Protein AF-A0A9W8K708-F1 (afdb_monomer_lite)

Secondary structure (DSSP, 8-state):
-------GGGTTS-HHHHHHHHHHHHHHHHH-HHHHHHHHHHHHHHHHHHHHHHHHHHHHHHHHHHHHHHHHHHHHHHHHHHHHHHHHHHHHHHHHHHHHHHHHHHHHHHH--

Organism: NCBI:txid84603

pLDDT: mean 81.32, std 13.19, range [37.94, 95.38]

Foldseek 3Di:
DPPPPDDVVCVPDDPVVSVVVVVVLVVVVVVDVVSVVVVVVVVVVVVVVVVVVVVVVVVVVVVVVVVVVVVCVVVVVVVVVVVVVVVVVVVVVVVVVVVVVVVVVVVVVVVVD

Sequence (113 aa):
MFSTFAIPFIHGFSLKAQASILVTLLLASYLNKTARFTIAALATGYLAFKILVPVVQAALYVFKGVAMFGFYMHYFRIAVGMIGGGVVFVWNYVSELLEEAKRQEEEEERAER

Radius of gyration: 38.28 Å; chains: 1; bounding box: 67×29×108 Å

Structure (mmCIF, N/CA/C/O backbone):
data_AF-A0A9W8K708-F1
#
_entry.id   AF-A0A9W8K708-F1
#
loop_
_atom_site.group_PDB
_atom_site.id
_atom_site.type_symbol
_atom_site.label_atom_id
_atom_site.label_alt_id
_atom_site.label_comp_id
_atom_site.label_asym_id
_atom_site.label_entity_id
_atom_site.label_seq_id
_atom_site.pdbx_PDB_ins_code
_atom_site.Cartn_x
_atom_site.Cartn_y
_atom_site.Cartn_z
_atom_site.occupancy
_atom_site.B_iso_or_equiv
_atom_site.auth_seq_id
_atom_site.auth_comp_id
_atom_site.auth_asym_id
_atom_site.auth_atom_id
_atom_site.pdbx_PDB_model_num
ATOM 1 N N . MET A 1 1 ? -28.257 -11.531 5.222 1.00 38.44 1 MET A N 1
ATOM 2 C CA . MET A 1 1 ? -27.138 -11.723 6.170 1.00 38.44 1 MET A CA 1
ATOM 3 C C . MET A 1 1 ? -27.428 -10.855 7.382 1.00 38.44 1 MET A C 1
ATOM 5 O O . MET A 1 1 ? -27.283 -9.643 7.293 1.00 38.44 1 MET A O 1
ATOM 9 N N . PHE A 1 2 ? -27.964 -11.430 8.460 1.00 37.94 2 PHE A N 1
ATOM 10 C CA . PHE A 1 2 ? -28.178 -10.672 9.692 1.00 37.94 2 PHE A CA 1
ATOM 11 C C . PHE A 1 2 ? -26.800 -10.309 10.236 1.00 37.94 2 PHE A C 1
ATOM 13 O O . PHE A 1 2 ? -26.038 -11.185 10.637 1.00 37.94 2 PHE A O 1
ATOM 20 N N . SER A 1 3 ? -26.455 -9.024 10.156 1.00 41.22 3 SER A N 1
ATOM 21 C CA . SER A 1 3 ? -25.263 -8.47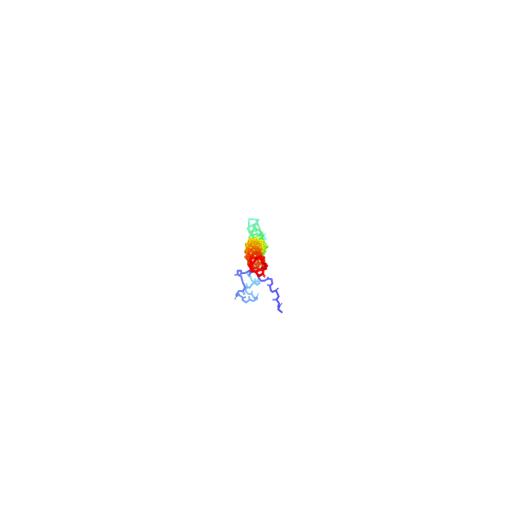1 10.786 1.00 41.22 3 SER A CA 1
ATOM 22 C C . SER A 1 3 ? -25.506 -8.494 12.288 1.00 41.22 3 SER A C 1
ATOM 24 O O . SER A 1 3 ? -25.918 -7.502 12.888 1.00 41.22 3 SER A O 1
ATOM 26 N N . THR A 1 4 ? -25.337 -9.674 12.878 1.00 49.38 4 THR A N 1
ATOM 27 C CA . THR A 1 4 ? -25.458 -9.887 14.308 1.00 49.38 4 THR A CA 1
ATOM 28 C C . THR A 1 4 ? -24.416 -9.001 14.966 1.00 49.38 4 THR A C 1
ATOM 30 O O . THR A 1 4 ? -23.210 -9.198 14.811 1.00 49.38 4 THR A O 1
ATOM 33 N N . PHE A 1 5 ? -24.889 -8.001 15.700 1.00 49.53 5 PHE A N 1
ATOM 34 C CA . PHE A 1 5 ? -24.109 -7.214 16.647 1.00 49.53 5 PHE A CA 1
ATOM 35 C C . PHE A 1 5 ? -23.745 -8.114 17.844 1.00 49.53 5 PHE A C 1
ATOM 37 O O . PHE A 1 5 ? -24.063 -7.835 18.993 1.00 49.53 5 PHE A O 1
ATOM 44 N N . ALA A 1 6 ? -23.166 -9.279 17.566 1.00 50.81 6 ALA A N 1
ATOM 45 C CA . ALA A 1 6 ? -22.793 -10.245 18.571 1.00 50.81 6 ALA A CA 1
ATOM 46 C C . ALA A 1 6 ? -21.443 -9.830 19.139 1.00 50.81 6 ALA A C 1
ATOM 48 O O . ALA A 1 6 ? -20.453 -9.647 18.428 1.00 50.81 6 ALA A O 1
ATOM 49 N N . ILE A 1 7 ? -21.435 -9.666 20.454 1.00 54.38 7 ILE A N 1
ATOM 50 C CA . ILE A 1 7 ? -20.227 -9.447 21.233 1.00 54.38 7 ILE A CA 1
ATOM 51 C C . ILE A 1 7 ? -19.351 -10.702 21.040 1.00 54.38 7 ILE A C 1
ATOM 53 O O . ILE A 1 7 ? -19.824 -11.812 21.302 1.00 54.38 7 ILE A O 1
ATOM 57 N N . PRO A 1 8 ? -18.099 -10.573 20.562 1.00 55.78 8 PRO A N 1
ATOM 58 C CA . PRO A 1 8 ? -17.312 -11.709 20.068 1.00 55.78 8 PRO A CA 1
ATOM 59 C C . PRO A 1 8 ? -17.033 -12.782 21.127 1.00 55.78 8 PRO A C 1
ATOM 61 O O . PRO A 1 8 ? -16.946 -13.955 20.787 1.00 55.78 8 PRO A O 1
ATOM 64 N N . PHE A 1 9 ? -16.991 -12.421 22.411 1.00 58.38 9 PHE A N 1
ATOM 65 C CA . PHE A 1 9 ? -16.795 -13.377 23.510 1.00 58.38 9 PHE A CA 1
ATOM 66 C C . PHE A 1 9 ? -17.989 -14.310 23.755 1.00 58.38 9 PHE A C 1
ATOM 68 O O . PHE A 1 9 ? -17.857 -15.295 24.475 1.00 58.38 9 PHE A O 1
ATOM 75 N N . ILE A 1 10 ? -19.148 -14.014 23.160 1.00 60.00 10 ILE A N 1
ATOM 76 C CA . ILE A 1 10 ? -20.392 -14.762 23.367 1.00 60.00 10 ILE A CA 1
ATOM 77 C C . ILE A 1 10 ? -21.000 -15.285 22.058 1.00 60.00 10 ILE A C 1
ATOM 79 O O . ILE A 1 10 ? -22.042 -15.939 22.075 1.00 60.00 10 ILE A O 1
ATOM 83 N N . HIS A 1 11 ? -20.348 -15.041 20.916 1.00 59.69 11 HIS A N 1
ATOM 84 C CA . HIS A 1 11 ? -20.890 -15.316 19.581 1.00 59.69 11 HIS A CA 1
ATOM 85 C C . HIS A 1 11 ? -21.118 -16.818 19.301 1.00 59.69 11 HIS A C 1
ATOM 87 O O . HIS A 1 11 ? -21.933 -17.163 18.448 1.00 59.69 11 HIS A O 1
ATOM 93 N N . GLY A 1 12 ? -20.438 -17.709 20.032 1.00 64.75 12 GLY A N 1
ATOM 94 C CA . GLY A 1 12 ? -20.640 -19.164 19.958 1.00 64.75 12 GLY A CA 1
ATOM 95 C C . GLY A 1 12 ? -21.752 -19.712 20.862 1.00 64.75 12 GLY A C 1
ATOM 96 O O . GLY A 1 12 ? -22.088 -20.889 20.768 1.00 64.75 12 GLY A O 1
ATOM 97 N N . PHE A 1 13 ? -22.328 -18.889 21.743 1.00 67.25 13 PHE A N 1
ATOM 98 C CA . PHE A 1 13 ? -23.355 -19.318 22.692 1.00 67.25 13 PHE A CA 1
ATOM 99 C C . PHE A 1 13 ? -24.768 -19.070 22.158 1.00 67.25 13 PHE A C 1
ATOM 101 O O . PHE A 1 13 ? -25.007 -18.153 21.373 1.00 67.25 13 PHE A O 1
ATOM 108 N N . SER A 1 14 ? -25.730 -19.873 22.626 1.00 77.19 14 SER A N 1
ATOM 109 C CA . SER A 1 14 ? -27.147 -19.683 22.294 1.00 77.19 14 SER A CA 1
ATOM 110 C C . SER A 1 14 ? -27.646 -18.291 22.712 1.00 77.19 14 SER A C 1
ATOM 112 O O . SER A 1 14 ? -27.186 -17.732 23.707 1.00 77.19 14 SER A O 1
ATOM 114 N N . LEU A 1 15 ? -28.637 -17.748 21.994 1.00 74.31 15 LEU A N 1
ATOM 115 C CA . LEU A 1 15 ? -29.269 -16.446 22.283 1.00 74.31 15 LEU A CA 1
ATOM 116 C C . LEU A 1 15 ? -29.672 -16.284 23.763 1.00 74.31 15 LEU A C 1
ATOM 118 O O . LEU A 1 15 ? -29.519 -15.207 24.334 1.00 74.31 15 LEU A O 1
ATOM 122 N N . LYS A 1 16 ? -30.122 -17.372 24.408 1.00 72.88 16 LYS A N 1
ATOM 123 C CA . LYS A 1 16 ? -30.473 -17.395 25.838 1.00 72.88 16 LYS A CA 1
ATOM 124 C C . LYS A 1 16 ? -29.253 -17.187 26.744 1.00 72.88 16 LYS A C 1
ATOM 126 O O . LYS A 1 16 ? -29.337 -16.432 27.707 1.00 72.88 16 LYS A O 1
ATOM 131 N N . ALA A 1 17 ? -28.124 -17.813 26.417 1.00 73.12 17 ALA A N 1
ATOM 132 C CA . ALA A 1 17 ? -26.872 -17.664 27.157 1.00 73.12 17 ALA A CA 1
ATOM 133 C C . ALA A 1 17 ? -26.217 -16.287 26.927 1.00 73.12 17 ALA A C 1
ATOM 135 O O . ALA A 1 17 ? -25.672 -15.698 27.858 1.00 73.12 17 ALA A O 1
ATOM 136 N N . GLN A 1 18 ? -26.330 -15.720 25.720 1.00 75.31 18 GLN A N 1
ATOM 137 C CA . GLN A 1 18 ? -25.903 -14.338 25.462 1.00 75.31 18 GLN A CA 1
ATOM 138 C C . GLN A 1 18 ? -26.708 -13.339 26.304 1.00 75.31 18 GLN A C 1
ATOM 140 O O . GLN A 1 18 ? -26.128 -12.457 26.939 1.00 75.31 18 GLN A O 1
ATOM 145 N N . ALA A 1 19 ? -28.033 -13.512 26.355 1.00 75.31 19 ALA A N 1
ATOM 146 C CA . ALA A 1 19 ? -28.918 -12.675 27.156 1.00 75.31 19 ALA A CA 1
ATOM 147 C C . ALA A 1 19 ? -28.621 -12.794 28.659 1.00 75.31 19 ALA A C 1
ATOM 149 O O . ALA A 1 19 ? -28.546 -11.773 29.337 1.00 75.31 19 ALA A O 1
ATOM 150 N N . SER A 1 20 ? -28.379 -14.003 29.181 1.00 77.81 20 SER A N 1
ATOM 151 C CA . SER A 1 20 ? -28.046 -14.177 30.601 1.00 77.81 20 SER A CA 1
ATOM 152 C C . SER A 1 20 ? -26.713 -13.527 30.970 1.00 77.81 20 SER A C 1
ATOM 154 O O . SER A 1 20 ? -26.619 -12.880 32.007 1.00 77.81 20 SER A O 1
ATOM 156 N N . ILE A 1 21 ? -25.690 -13.643 30.117 1.00 77.94 21 ILE A N 1
ATOM 157 C CA . ILE A 1 21 ? -24.377 -13.019 30.349 1.00 77.94 21 ILE A CA 1
ATOM 158 C C . ILE A 1 21 ? -24.494 -11.491 30.344 1.00 77.94 21 ILE A C 1
ATOM 160 O O . ILE A 1 21 ? -23.949 -10.830 31.230 1.00 77.94 21 ILE A O 1
ATOM 164 N N . LEU A 1 22 ? -25.250 -10.932 29.395 1.00 78.75 22 LEU A N 1
ATOM 165 C CA . LEU A 1 22 ? -25.534 -9.499 29.334 1.00 78.75 22 LEU A CA 1
ATOM 166 C C . LEU A 1 22 ? -26.289 -9.011 30.574 1.00 78.75 22 LEU A C 1
ATOM 168 O O . LEU A 1 22 ? -25.895 -8.006 31.156 1.00 78.75 22 LEU A O 1
ATOM 172 N N . VAL A 1 23 ? -27.326 -9.730 31.011 1.00 80.31 23 VAL A N 1
ATOM 173 C CA . VAL A 1 23 ? -28.099 -9.385 32.216 1.00 80.31 23 VAL A CA 1
ATOM 174 C C . VAL A 1 23 ? -27.219 -9.425 33.466 1.00 80.31 23 VAL A C 1
ATOM 176 O O . VAL A 1 23 ? -27.265 -8.493 34.266 1.00 80.31 23 VAL A O 1
ATOM 179 N N . THR A 1 24 ? -26.362 -10.438 33.613 1.00 77.00 24 THR A N 1
ATOM 180 C CA . THR A 1 24 ? -25.424 -10.536 34.742 1.00 77.00 24 THR A CA 1
ATOM 181 C C . THR A 1 24 ? -24.402 -9.399 34.736 1.00 77.00 24 THR A C 1
ATOM 183 O O . THR A 1 24 ? -24.161 -8.790 35.777 1.00 77.00 24 THR A O 1
ATOM 186 N N . LEU A 1 25 ? -23.831 -9.060 33.575 1.00 73.44 25 LEU A N 1
ATOM 187 C CA . LEU A 1 25 ? -22.917 -7.920 33.435 1.00 73.44 25 LEU A CA 1
ATOM 188 C C . LEU A 1 25 ? -23.611 -6.588 33.732 1.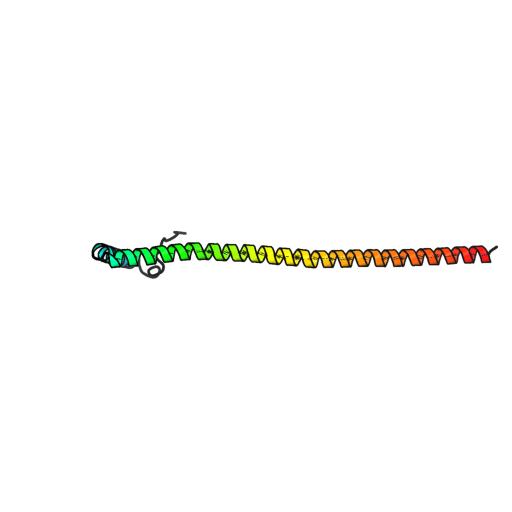00 73.44 25 LEU A C 1
ATOM 190 O O . LEU A 1 25 ? -23.011 -5.706 34.342 1.00 73.44 25 LEU A O 1
ATOM 194 N N . LEU A 1 26 ? -24.875 -6.445 33.336 1.00 76.00 26 LEU A N 1
ATOM 195 C CA . LEU A 1 26 ? -25.664 -5.238 33.555 1.00 76.00 26 LEU A CA 1
ATOM 196 C C . LEU A 1 26 ? -26.036 -5.076 35.037 1.00 76.00 26 LEU A C 1
ATOM 198 O O . LEU A 1 26 ? -25.893 -3.984 35.583 1.00 76.00 26 LEU A O 1
ATOM 202 N N . LEU A 1 27 ? -26.398 -6.169 35.714 1.00 74.81 27 LEU A N 1
ATOM 203 C CA . LEU A 1 27 ? -26.601 -6.206 37.166 1.00 74.81 27 LEU A CA 1
ATOM 204 C C . LEU A 1 27 ? -25.302 -5.905 37.928 1.00 74.81 27 LEU A C 1
ATOM 206 O O . LEU A 1 27 ? -25.296 -5.056 38.820 1.00 74.81 27 LEU A O 1
ATOM 210 N N . ALA A 1 28 ? -24.185 -6.527 37.542 1.00 72.62 28 ALA A N 1
ATOM 211 C CA . ALA A 1 28 ? -22.874 -6.263 38.137 1.00 72.62 28 ALA A CA 1
ATOM 212 C C . ALA A 1 28 ? -22.428 -4.805 37.918 1.00 72.62 28 ALA A C 1
ATOM 214 O O . ALA A 1 28 ? -21.907 -4.165 38.833 1.00 72.62 28 ALA A O 1
ATOM 215 N N . SER A 1 29 ? -22.692 -4.254 36.730 1.00 67.38 29 SER A N 1
ATOM 216 C CA . SER A 1 29 ? -22.450 -2.846 36.408 1.00 67.38 29 SER A CA 1
ATOM 217 C C . SER A 1 29 ? -23.324 -1.889 37.219 1.00 67.38 29 SER A C 1
ATOM 219 O O . SER A 1 29 ? -22.907 -0.753 37.446 1.00 67.38 29 SER A O 1
ATOM 221 N N . TYR A 1 30 ? -24.541 -2.294 37.583 1.00 71.75 30 TYR A N 1
ATOM 222 C CA . TYR A 1 30 ? -25.467 -1.467 38.353 1.00 71.75 30 TYR A CA 1
ATOM 223 C C . TYR A 1 30 ? -25.075 -1.415 39.834 1.00 71.75 30 TYR A C 1
ATOM 225 O O . TYR A 1 30 ? -25.145 -0.360 40.459 1.00 71.75 30 TYR A O 1
ATOM 233 N N . LEU A 1 31 ? -24.599 -2.539 40.376 1.00 75.12 31 LEU A N 1
ATOM 234 C CA . LEU A 1 31 ? -24.191 -2.667 41.777 1.00 75.12 31 LEU A CA 1
ATOM 235 C C . LEU A 1 31 ? -22.813 -2.062 42.077 1.00 75.12 31 LEU A C 1
ATOM 237 O O . LEU A 1 31 ? -22.592 -1.598 43.193 1.00 75.12 31 LEU A O 1
ATOM 241 N N . ASN A 1 32 ? -21.886 -2.044 41.112 1.00 78.31 32 ASN A N 1
ATOM 242 C CA . ASN A 1 32 ? -20.508 -1.608 41.347 1.00 78.31 32 ASN A CA 1
ATOM 243 C C . ASN A 1 32 ? -20.032 -0.559 40.331 1.00 78.31 32 ASN A C 1
ATOM 245 O O . ASN A 1 32 ? -19.898 -0.835 39.137 1.00 78.31 32 ASN A O 1
ATOM 249 N N . LYS A 1 33 ? -19.671 0.639 40.821 1.00 72.75 33 LYS A N 1
ATOM 250 C CA . LYS A 1 33 ? -19.115 1.726 39.985 1.00 72.75 33 LYS A CA 1
ATOM 251 C C . LYS A 1 33 ? -17.861 1.282 39.224 1.00 72.75 33 LYS A C 1
ATOM 253 O O . LYS A 1 33 ? -17.724 1.605 38.049 1.00 72.75 33 LYS A O 1
ATOM 258 N N . THR A 1 34 ? -16.986 0.501 39.857 1.00 75.44 34 THR A N 1
ATOM 259 C CA . THR A 1 34 ? -15.763 -0.030 39.233 1.00 75.44 34 THR A CA 1
ATOM 260 C C . THR A 1 34 ? -16.082 -0.961 38.063 1.00 75.44 34 THR A C 1
ATOM 262 O O . THR A 1 34 ? -15.499 -0.815 36.994 1.00 75.44 34 THR A O 1
ATOM 265 N N . ALA A 1 35 ? -17.076 -1.845 38.217 1.00 75.62 35 ALA A N 1
ATOM 266 C CA . ALA A 1 35 ? -17.507 -2.755 37.155 1.00 75.62 35 ALA A CA 1
ATOM 267 C C . ALA A 1 35 ? -18.046 -1.994 35.932 1.00 75.62 35 ALA A C 1
ATOM 269 O O . ALA A 1 35 ? -17.754 -2.365 34.796 1.00 75.62 35 ALA A O 1
ATOM 270 N N . ARG A 1 36 ? -18.757 -0.879 36.149 1.00 74.94 36 ARG A N 1
ATOM 271 C CA . ARG A 1 36 ? -19.234 0.003 35.072 1.00 74.94 36 ARG A CA 1
ATOM 272 C C . ARG A 1 36 ? -18.088 0.578 34.238 1.00 74.94 36 ARG A C 1
ATOM 274 O O . ARG A 1 36 ? -18.163 0.558 33.011 1.00 74.94 36 ARG A O 1
A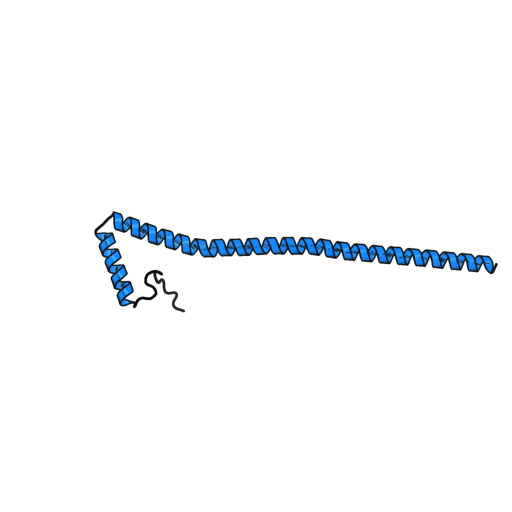TOM 281 N N . PHE A 1 37 ? -17.027 1.057 34.888 1.00 74.19 37 PHE A N 1
ATOM 282 C CA . PHE A 1 37 ? -15.848 1.578 34.190 1.00 74.19 37 PHE A CA 1
ATOM 283 C C . PHE A 1 37 ? -15.091 0.481 33.442 1.00 74.19 37 PHE A C 1
ATOM 285 O O . PHE A 1 37 ? -14.697 0.697 32.299 1.00 74.19 37 PHE A O 1
ATOM 292 N N . THR A 1 38 ? -14.940 -0.707 34.032 1.00 78.12 38 THR A N 1
ATOM 293 C CA . THR A 1 38 ? -14.286 -1.841 33.364 1.00 78.12 38 THR A CA 1
ATOM 294 C C . THR A 1 38 ? -15.054 -2.281 32.117 1.00 78.12 38 THR A C 1
ATOM 296 O O . THR A 1 38 ? -14.453 -2.467 31.060 1.00 78.12 38 THR A O 1
ATOM 299 N N . ILE A 1 39 ? -16.383 -2.393 32.201 1.00 80.69 39 ILE A N 1
ATOM 300 C CA . ILE A 1 39 ? -17.228 -2.764 31.057 1.00 80.69 39 ILE A CA 1
ATOM 301 C C . ILE A 1 39 ? -17.174 -1.682 29.972 1.00 80.69 39 ILE A C 1
ATOM 303 O O . ILE A 1 39 ? -17.025 -2.008 28.794 1.00 80.69 39 ILE A O 1
ATOM 307 N N . ALA A 1 40 ? -17.227 -0.403 30.352 1.00 76.00 40 ALA A N 1
ATOM 308 C CA . ALA A 1 40 ? -17.101 0.706 29.410 1.00 76.00 40 ALA A CA 1
ATOM 309 C C . ALA A 1 40 ? -15.729 0.722 28.714 1.00 76.00 40 ALA A C 1
ATOM 311 O O . AL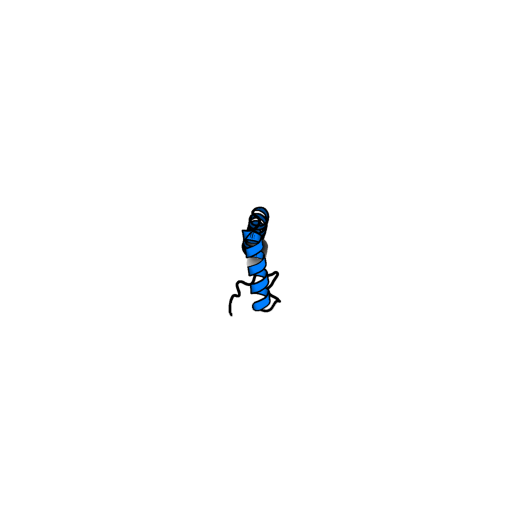A A 1 40 ? -15.662 0.917 27.500 1.00 76.00 40 ALA A O 1
ATOM 312 N N . ALA A 1 41 ? -14.643 0.468 29.449 1.00 76.69 41 ALA A N 1
ATOM 313 C CA . ALA A 1 41 ? -13.294 0.393 28.897 1.00 76.69 41 ALA A CA 1
ATOM 314 C C . ALA A 1 41 ? -13.144 -0.770 27.906 1.00 76.69 41 ALA A C 1
ATOM 316 O O . ALA A 1 41 ? -12.632 -0.570 26.806 1.00 76.69 41 ALA A O 1
ATOM 317 N N . LEU A 1 42 ? -13.654 -1.960 28.246 1.00 79.00 42 LEU A N 1
ATOM 318 C CA . LEU A 1 42 ? -13.649 -3.118 27.346 1.00 79.00 42 LEU A CA 1
ATOM 319 C C . LEU A 1 42 ? -14.481 -2.864 26.081 1.00 79.00 42 LEU A C 1
ATOM 321 O O . LEU A 1 42 ? -14.027 -3.162 24.976 1.00 79.00 42 LEU A O 1
ATOM 325 N N . ALA A 1 43 ? -15.670 -2.274 26.224 1.00 81.56 43 ALA A N 1
ATOM 326 C CA . ALA A 1 43 ? -16.527 -1.933 25.091 1.00 81.56 43 ALA A CA 1
ATOM 327 C C . ALA A 1 43 ? -15.873 -0.889 24.170 1.00 81.56 43 ALA A C 1
ATOM 329 O O . ALA A 1 43 ? -15.878 -1.047 22.948 1.00 81.56 43 ALA A O 1
ATOM 330 N N . THR A 1 44 ? -15.264 0.144 24.757 1.00 80.25 44 THR A N 1
ATOM 331 C CA . THR A 1 44 ? -14.580 1.215 24.019 1.00 80.25 44 THR A CA 1
ATOM 332 C C . THR A 1 44 ? -13.332 0.688 23.319 1.00 80.25 44 THR A C 1
ATOM 334 O O . THR A 1 44 ? -13.140 0.955 22.136 1.00 80.25 44 THR A O 1
ATOM 337 N N . GLY A 1 45 ? -12.516 -0.115 24.007 1.00 83.25 45 GLY A N 1
ATOM 338 C CA . GLY A 1 45 ? -11.336 -0.753 23.426 1.00 83.25 45 GLY A CA 1
ATOM 339 C C . GLY A 1 45 ? -11.691 -1.683 22.267 1.00 83.25 45 GLY A C 1
ATOM 340 O O . GLY A 1 45 ? -11.024 -1.665 21.234 1.00 83.25 45 GLY A O 1
ATOM 341 N N . TYR A 1 46 ? -12.786 -2.438 22.384 1.00 80.06 46 TYR A N 1
ATOM 342 C CA . TYR A 1 46 ? -13.271 -3.279 21.292 1.00 80.06 46 TYR A CA 1
ATOM 343 C C . TYR A 1 46 ? -13.755 -2.459 20.089 1.00 80.06 46 TYR A C 1
ATOM 345 O O . TYR A 1 46 ? -13.407 -2.779 18.952 1.00 80.06 46 TYR A O 1
ATOM 353 N N . LEU A 1 47 ? -14.524 -1.391 20.320 1.00 80.31 47 LEU A N 1
ATOM 354 C CA . LEU A 1 47 ? -14.942 -0.471 19.259 1.00 80.31 47 LEU A CA 1
ATOM 355 C C . LEU A 1 47 ? -13.735 0.153 18.557 1.00 80.31 47 LEU A C 1
ATOM 357 O O . LEU A 1 47 ? -13.670 0.135 17.328 1.00 80.31 47 LEU A O 1
ATOM 361 N N . ALA A 1 48 ? -12.758 0.630 19.331 1.00 82.88 48 ALA A N 1
ATOM 362 C CA . ALA A 1 48 ? -11.513 1.172 18.808 1.00 82.88 48 ALA A CA 1
ATOM 363 C C . ALA A 1 48 ? -10.772 0.132 17.960 1.00 82.88 48 ALA A C 1
ATOM 365 O O . ALA A 1 48 ? -10.402 0.437 16.834 1.00 82.88 48 ALA A O 1
ATOM 366 N N . PHE A 1 49 ? -10.635 -1.111 18.432 1.00 82.38 49 PHE A N 1
ATOM 367 C CA . PHE A 1 49 ? -10.021 -2.196 17.661 1.00 82.38 49 PHE A CA 1
ATOM 368 C C . PHE A 1 49 ? -10.772 -2.475 16.352 1.00 82.38 49 PHE A C 1
ATOM 370 O O . PHE A 1 49 ? -10.161 -2.580 15.290 1.00 82.38 49 PHE A O 1
ATOM 377 N N . LYS A 1 50 ? -12.107 -2.538 16.401 1.00 79.12 50 LYS A N 1
ATOM 378 C CA . LYS A 1 50 ? -12.944 -2.819 15.228 1.00 79.12 50 LYS A CA 1
ATOM 379 C C . LYS A 1 50 ? -12.867 -1.718 14.166 1.00 79.12 50 LYS A C 1
ATOM 381 O O . LYS A 1 50 ? -13.059 -2.013 12.992 1.00 79.12 50 LYS A O 1
ATOM 386 N N . ILE A 1 51 ? -12.589 -0.477 14.569 1.00 84.00 51 ILE A N 1
ATOM 387 C CA . ILE A 1 51 ? -12.350 0.659 13.667 1.00 84.00 51 ILE A CA 1
ATOM 388 C C . ILE A 1 51 ? -10.888 0.683 13.201 1.00 84.00 51 ILE A C 1
ATOM 390 O O . ILE A 1 51 ? -10.615 0.933 12.030 1.00 84.00 51 ILE A O 1
ATOM 394 N N . LEU A 1 52 ? -9.941 0.381 14.087 1.00 86.94 52 LEU A N 1
ATOM 395 C CA . LEU A 1 52 ? -8.512 0.415 13.791 1.00 86.94 52 LEU A CA 1
ATOM 396 C C . LEU A 1 52 ? -8.126 -0.625 12.734 1.00 86.94 52 LEU A C 1
ATOM 398 O O . LEU A 1 52 ? -7.367 -0.310 11.825 1.00 86.94 52 LEU A O 1
ATOM 402 N N . VAL A 1 53 ? -8.670 -1.843 12.813 1.00 86.06 53 VAL A N 1
ATOM 403 C CA . VAL A 1 53 ? -8.371 -2.924 11.858 1.00 86.06 53 VAL A CA 1
ATOM 404 C C . VAL A 1 53 ? -8.638 -2.523 10.396 1.00 86.06 53 VAL A C 1
ATOM 406 O O . VAL A 1 53 ? -7.699 -2.599 9.601 1.00 86.06 53 VAL A O 1
ATOM 409 N N . PRO A 1 54 ? -9.845 -2.072 9.997 1.00 89.38 54 PRO A N 1
ATOM 410 C CA . PRO A 1 54 ? -10.094 -1.661 8.616 1.00 89.38 54 PRO A CA 1
ATOM 411 C C . PRO A 1 54 ? -9.290 -0.418 8.220 1.00 89.38 54 PRO A C 1
ATOM 413 O O . PRO A 1 54 ? -8.876 -0.317 7.069 1.00 89.38 54 PRO A O 1
ATOM 416 N N . VAL A 1 55 ? -9.008 0.498 9.154 1.00 90.94 55 VAL A N 1
ATOM 417 C CA . VAL A 1 55 ? -8.172 1.681 8.887 1.00 90.94 55 VAL A CA 1
ATOM 418 C C . VAL A 1 55 ? -6.731 1.281 8.567 1.00 90.94 55 VAL A C 1
ATOM 420 O O . VAL A 1 55 ? -6.170 1.743 7.575 1.00 90.94 55 VAL A O 1
ATOM 423 N N . VAL A 1 56 ? -6.140 0.382 9.357 1.00 92.12 56 VAL A N 1
ATOM 424 C CA . VAL A 1 56 ? -4.788 -0.136 9.108 1.00 92.12 56 VAL A CA 1
ATOM 425 C C . VAL A 1 56 ? -4.749 -0.915 7.795 1.00 92.12 56 VAL A C 1
ATOM 427 O O . VAL A 1 56 ? -3.832 -0.722 7.001 1.00 92.12 56 VAL A O 1
ATOM 430 N N . GLN A 1 57 ? -5.761 -1.741 7.513 1.00 89.12 57 GLN A N 1
ATOM 431 C CA . GLN A 1 57 ? -5.853 -2.440 6.230 1.00 89.12 57 GLN A CA 1
ATOM 432 C C . GLN A 1 57 ? -5.930 -1.461 5.052 1.00 89.12 57 GLN A C 1
ATOM 434 O O . GLN A 1 57 ? -5.187 -1.621 4.085 1.00 89.12 57 GLN A O 1
ATOM 439 N N . ALA A 1 58 ? -6.766 -0.424 5.138 1.00 87.25 58 ALA A N 1
ATOM 440 C CA . ALA A 1 58 ? -6.860 0.610 4.111 1.00 87.25 58 ALA A CA 1
ATOM 441 C C . ALA A 1 58 ? -5.519 1.334 3.907 1.00 87.25 58 ALA A C 1
ATOM 443 O O . ALA A 1 58 ? -5.084 1.506 2.768 1.00 87.25 58 ALA A O 1
ATOM 444 N N . ALA A 1 59 ? -4.823 1.684 4.992 1.00 91.12 59 ALA A N 1
ATOM 445 C CA . ALA A 1 59 ? -3.499 2.299 4.922 1.00 91.12 59 ALA A CA 1
ATOM 446 C C . ALA A 1 59 ? -2.475 1.393 4.215 1.00 91.12 59 ALA A C 1
ATOM 448 O O . ALA A 1 59 ? -1.715 1.868 3.371 1.00 91.12 59 ALA A O 1
ATOM 449 N N . LEU A 1 60 ? -2.491 0.083 4.489 1.00 92.75 60 LEU A N 1
ATOM 450 C CA . LEU A 1 60 ? -1.625 -0.885 3.807 1.00 92.75 60 LEU A CA 1
ATOM 451 C C . LEU A 1 60 ? -1.943 -1.000 2.311 1.00 92.75 60 LEU A C 1
ATOM 453 O O . LEU A 1 60 ? -1.018 -1.087 1.503 1.00 92.75 60 LEU A O 1
ATOM 457 N N . TYR A 1 61 ? -3.221 -0.966 1.923 1.00 92.06 61 TYR A N 1
ATOM 458 C CA . TYR A 1 61 ? -3.608 -0.953 0.509 1.00 92.06 61 TYR A CA 1
ATOM 459 C C . TYR A 1 61 ? -3.111 0.301 -0.209 1.00 92.06 61 TYR A C 1
ATOM 461 O O . TYR A 1 61 ? -2.555 0.191 -1.303 1.00 92.06 61 TYR A O 1
ATOM 469 N N . VAL A 1 62 ? -3.254 1.473 0.414 1.00 92.25 62 VAL A N 1
ATOM 470 C CA . VAL A 1 62 ? -2.741 2.736 -0.137 1.00 92.25 62 VAL A CA 1
ATOM 471 C C . VAL A 1 62 ? -1.222 2.676 -0.280 1.00 92.25 62 VAL A C 1
ATOM 473 O O . VAL A 1 62 ? -0.700 2.959 -1.356 1.00 92.25 62 VAL A O 1
ATOM 476 N N . PHE A 1 63 ? -0.513 2.236 0.761 1.00 93.31 63 PHE A N 1
ATOM 477 C CA . PHE A 1 63 ? 0.942 2.103 0.725 1.00 93.31 63 PHE A CA 1
ATOM 478 C C . PHE A 1 63 ? 1.404 1.146 -0.380 1.00 93.31 63 PHE A C 1
ATOM 480 O O . PHE A 1 63 ? 2.293 1.481 -1.163 1.00 93.31 63 PHE A O 1
ATOM 487 N N . LYS A 1 64 ? 0.756 -0.019 -0.503 1.00 91.31 64 LYS A N 1
ATOM 488 C CA . LYS A 1 64 ? 1.026 -0.977 -1.580 1.00 91.31 64 LYS A CA 1
ATOM 489 C C . LYS A 1 64 ? 0.783 -0.359 -2.958 1.00 91.31 64 LYS A C 1
ATOM 491 O O . LYS A 1 64 ? 1.594 -0.562 -3.857 1.00 91.31 64 LYS A O 1
ATOM 496 N N . GLY A 1 65 ? -0.301 0.401 -3.118 1.00 91.06 65 GLY A N 1
ATOM 497 C CA . GLY A 1 65 ? -0.616 1.107 -4.360 1.00 91.06 65 GLY A CA 1
ATOM 498 C C . GLY A 1 65 ? 0.475 2.102 -4.752 1.00 91.06 65 GLY A C 1
ATOM 499 O O . GLY A 1 65 ? 0.963 2.060 -5.879 1.00 91.06 65 GLY A O 1
ATOM 500 N N . VAL A 1 66 ? 0.920 2.934 -3.808 1.00 92.00 66 VAL A N 1
ATOM 501 C CA . VAL A 1 66 ? 2.008 3.902 -4.029 1.00 92.00 66 VAL A CA 1
ATOM 502 C C . VAL A 1 66 ? 3.323 3.193 -4.359 1.00 92.00 66 VAL A C 1
ATOM 504 O O . VAL A 1 66 ? 4.006 3.579 -5.306 1.00 92.00 66 VAL A O 1
ATOM 507 N N . ALA A 1 67 ? 3.663 2.127 -3.631 1.00 90.19 67 ALA A N 1
ATOM 508 C CA . ALA A 1 67 ? 4.874 1.352 -3.882 1.00 90.19 67 ALA A CA 1
ATOM 509 C C . ALA A 1 67 ? 4.866 0.702 -5.277 1.00 90.19 67 ALA A C 1
ATOM 511 O O . ALA A 1 67 ? 5.852 0.800 -6.007 1.00 90.19 67 ALA A O 1
ATOM 512 N N . MET A 1 68 ? 3.746 0.092 -5.682 1.00 89.44 68 MET A N 1
ATOM 513 C CA . MET A 1 68 ? 3.600 -0.469 -7.030 1.00 89.44 68 MET A CA 1
ATOM 514 C C . MET A 1 68 ? 3.662 0.617 -8.102 1.00 89.44 68 MET A C 1
ATOM 516 O O . MET A 1 68 ? 4.305 0.415 -9.126 1.00 89.44 68 MET A O 1
ATOM 520 N N . PHE A 1 69 ? 3.044 1.775 -7.871 1.00 91.56 69 PHE A N 1
ATOM 521 C CA . PHE A 1 69 ? 3.106 2.893 -8.809 1.00 91.56 69 PHE A CA 1
ATOM 522 C C . PHE A 1 69 ? 4.544 3.395 -9.004 1.00 91.56 69 PHE A C 1
ATOM 524 O O . PHE A 1 69 ? 4.994 3.557 -10.137 1.00 91.56 69 PHE A O 1
ATOM 531 N N . GLY A 1 70 ? 5.296 3.564 -7.912 1.00 87.00 70 GLY A N 1
ATOM 532 C CA . GLY A 1 70 ? 6.714 3.922 -7.968 1.00 87.00 70 GLY A CA 1
ATOM 533 C C . GLY A 1 70 ? 7.555 2.879 -8.709 1.00 87.00 70 GLY A C 1
ATOM 534 O O . GLY A 1 70 ? 8.377 3.239 -9.554 1.00 87.00 70 GLY A O 1
ATOM 535 N N . PHE A 1 71 ? 7.301 1.591 -8.457 1.00 90.06 71 PHE A N 1
ATOM 536 C CA . PHE A 1 71 ? 7.933 0.492 -9.185 1.00 90.06 71 PHE A CA 1
ATOM 537 C C . PHE A 1 71 ? 7.641 0.585 -10.690 1.00 90.06 71 PHE A C 1
ATOM 539 O O . PHE A 1 71 ? 8.574 0.624 -11.490 1.00 90.06 71 PHE A O 1
ATOM 546 N N . TYR A 1 72 ? 6.374 0.718 -11.090 1.00 91.00 72 TYR A N 1
ATOM 547 C CA . TYR A 1 72 ? 6.010 0.848 -12.503 1.00 91.00 72 TYR A CA 1
ATOM 548 C C . TYR A 1 72 ? 6.684 2.043 -13.169 1.00 91.00 72 TYR A C 1
ATOM 550 O O . TYR A 1 72 ? 7.243 1.885 -14.248 1.00 91.00 72 TYR A O 1
ATOM 558 N N . MET A 1 73 ? 6.703 3.208 -12.521 1.00 92.31 73 MET A N 1
ATOM 559 C CA . MET A 1 73 ? 7.363 4.399 -13.063 1.00 92.31 73 MET A CA 1
ATOM 560 C C . MET A 1 73 ? 8.867 4.187 -13.280 1.00 92.31 73 MET A C 1
ATOM 562 O O . MET A 1 73 ? 9.410 4.616 -14.300 1.00 92.31 73 MET A O 1
ATOM 566 N N . HIS A 1 74 ? 9.545 3.508 -12.351 1.00 91.94 74 HIS A N 1
ATOM 567 C CA . HIS A 1 74 ? 10.972 3.216 -12.468 1.00 91.94 74 HIS A CA 1
ATOM 568 C C . HIS A 1 74 ? 11.273 2.320 -13.677 1.00 91.94 74 HIS A C 1
ATOM 570 O O . HIS A 1 74 ? 12.088 2.679 -14.530 1.00 91.94 74 HIS A O 1
ATOM 576 N N . TYR A 1 75 ? 10.571 1.192 -13.796 1.00 90.62 75 TYR A N 1
ATOM 577 C CA . TYR A 1 75 ? 10.780 0.261 -14.906 1.00 90.62 75 TYR A CA 1
ATOM 578 C C . TYR A 1 75 ? 10.281 0.814 -16.238 1.00 90.62 75 TYR A C 1
ATOM 580 O O . TYR A 1 75 ? 10.907 0.571 -17.268 1.00 90.62 75 TYR A O 1
ATOM 588 N N . PHE A 1 76 ? 9.219 1.619 -16.227 1.00 92.94 76 PHE A N 1
ATOM 589 C CA . PHE A 1 76 ? 8.750 2.323 -17.414 1.00 92.94 76 PHE A CA 1
ATOM 590 C C . PHE A 1 76 ? 9.828 3.266 -17.956 1.00 92.94 76 PHE A C 1
ATOM 592 O O . PHE A 1 76 ? 10.121 3.246 -19.149 1.00 92.94 76 PHE A O 1
ATOM 599 N N . ARG A 1 77 ? 10.497 4.031 -17.083 1.00 92.50 77 ARG A N 1
ATOM 600 C CA . ARG A 1 77 ? 11.608 4.903 -17.489 1.00 92.50 77 ARG A CA 1
ATOM 601 C C . ARG A 1 77 ? 12.776 4.115 -18.085 1.00 92.50 77 ARG A C 1
ATOM 603 O O . ARG A 1 77 ? 13.342 4.553 -19.084 1.00 92.50 77 ARG A O 1
ATOM 610 N N . ILE A 1 78 ? 13.126 2.969 -17.497 1.00 93.06 78 ILE A N 1
ATOM 611 C CA . ILE A 1 78 ? 14.179 2.089 -18.032 1.00 93.06 78 ILE A CA 1
ATOM 612 C C . ILE A 1 78 ? 13.789 1.570 -19.419 1.00 93.06 78 ILE A C 1
ATOM 614 O O . ILE A 1 78 ? 14.591 1.659 -20.345 1.00 93.06 78 ILE A O 1
ATOM 618 N N . ALA A 1 79 ? 12.555 1.085 -19.580 1.00 91.06 79 ALA A N 1
ATOM 619 C CA . ALA A 1 79 ? 12.059 0.568 -20.851 1.00 91.06 79 ALA A CA 1
ATOM 620 C C . ALA A 1 79 ? 12.077 1.641 -21.950 1.00 91.06 79 ALA A C 1
ATOM 622 O O . ALA A 1 79 ? 12.590 1.397 -23.040 1.00 91.06 79 ALA A O 1
ATOM 623 N N . VAL A 1 80 ? 11.596 2.852 -21.651 1.00 94.00 80 VAL A N 1
ATOM 624 C CA . VAL A 1 80 ? 11.644 3.983 -22.591 1.00 94.00 80 VAL A CA 1
ATOM 625 C C . VAL A 1 80 ? 13.089 4.347 -22.943 1.00 94.00 80 VAL A C 1
ATOM 627 O O . VAL A 1 80 ? 13.385 4.587 -24.111 1.00 94.00 80 VAL A O 1
ATOM 630 N N . GLY A 1 81 ? 14.000 4.339 -21.966 1.00 92.50 81 GLY A N 1
ATOM 631 C CA . GLY A 1 81 ? 15.425 4.577 -22.204 1.00 92.50 81 GLY A CA 1
ATOM 632 C C . GLY A 1 81 ? 16.058 3.534 -23.128 1.00 92.50 81 GLY A C 1
ATOM 633 O O . GLY A 1 81 ? 16.787 3.899 -24.047 1.00 92.50 81 GLY A O 1
ATOM 634 N N . MET A 1 82 ? 15.739 2.252 -22.935 1.00 92.50 82 MET A N 1
ATOM 635 C CA . MET A 1 82 ? 16.210 1.170 -23.806 1.00 92.50 82 MET A CA 1
ATOM 636 C C . MET A 1 82 ? 15.661 1.291 -25.228 1.00 92.50 82 MET A C 1
ATOM 638 O O . MET A 1 82 ? 16.423 1.157 -26.182 1.00 92.50 82 MET A O 1
ATOM 642 N N . ILE A 1 83 ? 14.366 1.587 -25.381 1.00 93.94 83 ILE A N 1
ATOM 643 C CA . ILE A 1 83 ? 13.750 1.785 -26.700 1.00 93.94 83 ILE A CA 1
ATOM 644 C C . ILE A 1 83 ? 14.390 2.985 -27.403 1.00 93.94 83 ILE A C 1
ATOM 646 O O . ILE A 1 83 ? 14.804 2.865 -28.552 1.00 93.94 83 ILE A O 1
ATOM 650 N N . GLY A 1 84 ? 14.527 4.119 -26.711 1.00 93.50 84 GLY A N 1
ATOM 651 C CA . GLY A 1 84 ? 15.169 5.312 -27.262 1.00 93.50 84 GLY A CA 1
ATOM 652 C C . GLY A 1 84 ? 16.620 5.055 -27.672 1.00 93.50 84 GLY A C 1
ATOM 653 O O . GLY A 1 84 ? 17.016 5.419 -28.776 1.00 93.50 84 GLY A O 1
ATOM 654 N N . GLY A 1 85 ? 17.391 4.362 -26.829 1.00 93.38 85 GLY A N 1
ATOM 655 C CA . GLY A 1 85 ? 18.759 3.952 -27.149 1.00 93.38 85 GLY A CA 1
ATOM 656 C C . GLY A 1 85 ? 18.830 3.034 -28.371 1.00 93.38 85 GLY A C 1
ATOM 657 O O . GLY A 1 85 ? 19.675 3.241 -29.238 1.00 93.38 85 GLY A O 1
ATOM 658 N N . GLY A 1 86 ? 17.907 2.075 -28.486 1.00 93.25 86 GLY A N 1
ATOM 659 C CA . GLY A 1 86 ? 17.801 1.197 -29.652 1.00 93.25 86 GLY A CA 1
ATOM 660 C C . GLY A 1 86 ? 17.470 1.955 -30.940 1.00 93.25 86 GLY A C 1
ATOM 661 O O . GLY A 1 86 ? 18.107 1.721 -31.962 1.00 93.25 86 GLY A O 1
ATOM 662 N N . VAL A 1 87 ? 16.532 2.906 -30.890 1.00 94.12 87 VAL A N 1
ATOM 663 C CA . VAL A 1 87 ? 16.183 3.750 -32.046 1.00 94.12 87 VAL A CA 1
ATOM 664 C C . VAL A 1 87 ? 17.380 4.583 -32.499 1.00 94.12 87 VAL A C 1
ATOM 666 O O . VAL A 1 87 ? 17.671 4.621 -33.690 1.00 94.12 87 VAL A O 1
ATOM 669 N N . VAL A 1 88 ? 18.101 5.208 -31.564 1.00 94.00 88 VAL A N 1
ATOM 670 C CA . VAL A 1 88 ? 19.305 5.994 -31.882 1.00 94.00 88 VAL A CA 1
ATOM 671 C C . VAL A 1 88 ? 20.398 5.110 -32.476 1.00 94.00 88 VAL A C 1
ATOM 673 O O . VAL A 1 88 ? 21.022 5.493 -33.460 1.00 94.00 88 VAL A O 1
ATOM 676 N N . PHE A 1 89 ? 20.609 3.917 -31.920 1.00 94.56 89 PHE A N 1
ATOM 677 C CA . PHE A 1 89 ? 21.585 2.968 -32.447 1.00 94.56 89 PHE A CA 1
ATOM 678 C C . PHE A 1 89 ? 21.267 2.567 -33.893 1.00 94.56 89 PHE A C 1
ATOM 680 O O . PHE A 1 89 ? 22.135 2.663 -34.758 1.00 94.56 89 PHE A O 1
ATOM 687 N N . VAL A 1 90 ? 20.018 2.174 -34.167 1.00 94.88 90 VAL A N 1
ATOM 688 C CA . VAL A 1 90 ? 19.578 1.805 -35.521 1.00 94.88 90 VAL A CA 1
ATOM 689 C C . VAL A 1 90 ? 19.704 2.990 -36.473 1.00 94.88 90 VAL A C 1
ATOM 691 O O . VAL A 1 90 ? 20.189 2.821 -37.587 1.00 94.88 90 VAL A O 1
ATOM 694 N N . TRP A 1 91 ? 19.309 4.188 -36.040 1.00 95.38 91 TRP A N 1
ATOM 695 C CA . TRP A 1 91 ? 19.419 5.394 -36.856 1.00 95.38 91 TRP A CA 1
ATOM 696 C C . TRP A 1 91 ? 20.868 5.695 -37.246 1.00 95.38 91 TRP A C 1
ATOM 698 O O . TRP A 1 91 ? 21.149 5.889 -38.426 1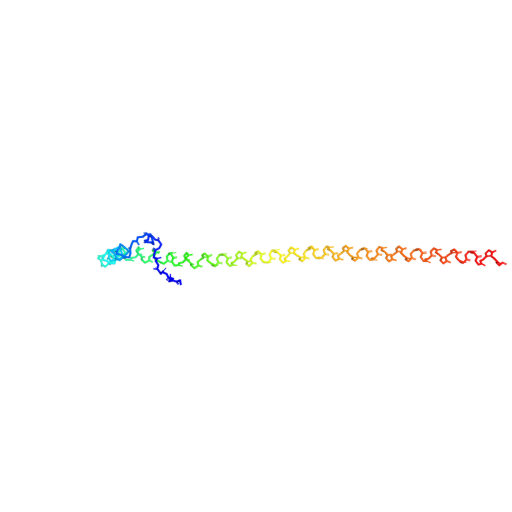.00 95.38 91 TRP A O 1
ATOM 708 N N . ASN A 1 92 ? 21.784 5.670 -36.274 1.00 95.12 92 ASN A N 1
ATOM 709 C CA . ASN A 1 92 ? 23.204 5.917 -36.514 1.00 95.12 92 ASN A CA 1
ATOM 710 C C . ASN A 1 92 ? 23.796 4.873 -37.468 1.00 95.12 92 ASN A C 1
ATOM 712 O O . ASN A 1 92 ? 24.452 5.236 -38.441 1.00 95.12 92 ASN A O 1
ATOM 716 N N . TYR A 1 93 ? 23.493 3.595 -37.238 1.00 94.38 93 TYR A N 1
ATOM 717 C CA . TYR A 1 93 ? 23.959 2.505 -38.091 1.00 94.38 93 TYR A CA 1
ATOM 718 C C . TYR A 1 93 ? 23.464 2.646 -39.539 1.00 94.38 93 TYR A C 1
ATOM 720 O O . TYR A 1 93 ? 24.235 2.516 -40.484 1.00 94.38 93 TYR A O 1
ATOM 728 N N . VAL A 1 94 ? 22.182 2.974 -39.730 1.00 93.69 94 VAL A N 1
ATOM 729 C CA . VAL A 1 94 ? 21.616 3.195 -41.069 1.00 93.69 94 VAL A CA 1
ATOM 730 C C . VAL A 1 94 ? 22.226 4.429 -41.733 1.00 93.69 94 VAL A C 1
ATOM 732 O O . VAL A 1 94 ? 22.498 4.396 -42.930 1.00 93.69 94 VAL A O 1
ATOM 735 N N . SER A 1 95 ? 22.454 5.512 -40.983 1.00 92.69 95 SER A N 1
ATOM 736 C CA . SER A 1 95 ? 23.079 6.714 -41.540 1.00 92.69 95 SER A CA 1
ATOM 737 C C . SER A 1 95 ? 24.516 6.471 -41.996 1.00 92.69 95 SER A C 1
ATOM 739 O O . SER A 1 95 ? 24.891 6.961 -43.056 1.00 92.69 95 SER A O 1
ATOM 741 N N . GLU A 1 96 ? 25.278 5.674 -41.246 1.00 93.75 96 GLU A N 1
ATOM 742 C CA . GLU A 1 96 ? 26.652 5.306 -41.590 1.00 93.75 96 GLU A CA 1
ATOM 743 C C . GLU A 1 96 ? 26.684 4.457 -42.868 1.00 93.75 96 GLU A C 1
ATOM 745 O O . GLU A 1 96 ? 27.395 4.798 -43.809 1.00 93.75 96 GLU A O 1
ATOM 750 N N . LEU A 1 97 ? 25.813 3.445 -42.971 1.00 93.06 97 LEU A N 1
ATOM 751 C CA . LEU A 1 97 ? 25.679 2.632 -44.187 1.00 93.06 97 LEU A CA 1
ATOM 752 C C . LEU A 1 97 ? 25.277 3.454 -45.421 1.00 93.06 97 LEU A C 1
ATOM 754 O O . LEU A 1 97 ? 25.770 3.208 -46.520 1.00 93.06 97 LEU A O 1
ATOM 758 N N . LEU A 1 98 ? 24.376 4.427 -45.262 1.00 93.12 98 LEU A N 1
ATOM 759 C CA . LEU A 1 98 ? 23.983 5.317 -46.359 1.00 93.12 98 LEU A CA 1
ATOM 760 C C . LEU A 1 98 ? 25.131 6.230 -46.798 1.00 93.12 98 LEU A C 1
ATOM 762 O O . LEU A 1 98 ? 25.229 6.562 -47.979 1.00 93.12 98 LEU A O 1
ATOM 766 N N . GLU A 1 99 ? 25.974 6.662 -45.863 1.00 94.00 99 GLU A N 1
ATOM 767 C CA . GLU A 1 99 ? 27.140 7.482 -46.177 1.00 94.00 99 GLU A CA 1
ATOM 768 C C . GLU A 1 99 ? 28.226 6.662 -46.886 1.00 94.00 99 GLU A C 1
ATOM 770 O O . GLU A 1 99 ? 28.793 7.133 -47.872 1.00 94.00 99 GLU A O 1
ATOM 775 N N . GLU A 1 100 ? 28.465 5.421 -46.453 1.00 91.88 100 GLU A N 1
ATOM 776 C CA . GLU A 1 100 ? 29.366 4.484 -47.136 1.00 91.88 100 GLU A CA 1
ATOM 777 C C . GLU A 1 100 ? 28.895 4.162 -48.559 1.00 91.88 100 GLU A C 1
ATOM 779 O O . GLU A 1 100 ? 29.696 4.227 -49.491 1.00 91.88 100 GLU A O 1
ATOM 784 N N . ALA A 1 101 ? 27.598 3.894 -48.748 1.00 90.25 101 ALA A N 1
ATOM 785 C CA . ALA A 1 101 ? 27.028 3.619 -50.068 1.00 90.25 101 ALA A CA 1
ATOM 786 C C . ALA A 1 101 ? 27.212 4.801 -51.034 1.00 90.25 101 ALA A C 1
ATOM 788 O O . ALA A 1 101 ? 27.632 4.611 -52.173 1.00 90.25 101 ALA A O 1
ATOM 789 N N . LYS A 1 102 ? 26.982 6.036 -50.564 1.00 91.81 102 LYS A N 1
ATOM 790 C CA . LYS A 1 102 ? 27.216 7.242 -51.376 1.00 91.81 102 LYS A CA 1
ATOM 791 C C . LYS A 1 102 ? 28.684 7.433 -51.742 1.00 91.81 102 LYS A C 1
ATOM 793 O O . LYS A 1 102 ? 28.980 7.857 -52.853 1.00 91.81 102 LYS A O 1
ATOM 798 N N . ARG A 1 103 ? 29.609 7.138 -50.822 1.00 90.25 103 ARG A N 1
ATOM 799 C CA . ARG A 1 103 ? 31.050 7.229 -51.109 1.00 90.25 103 ARG A CA 1
ATOM 800 C C . ARG A 1 103 ? 31.475 6.220 -52.174 1.00 90.25 103 ARG A C 1
ATOM 802 O O . ARG A 1 103 ? 32.278 6.576 -53.026 1.00 90.25 103 ARG A O 1
ATOM 809 N N . GLN A 1 104 ? 30.919 5.008 -52.150 1.00 89.00 104 GLN A N 1
ATOM 810 C CA . GLN A 1 104 ? 31.178 4.002 -53.183 1.00 89.00 104 GLN A CA 1
ATOM 811 C C . GLN A 1 104 ? 30.643 4.437 -54.553 1.00 89.00 104 GLN A C 1
ATOM 813 O O . GLN A 1 104 ? 31.392 4.380 -55.523 1.00 89.00 104 GLN A O 1
ATOM 818 N N . GLU A 1 105 ? 29.411 4.955 -54.626 1.00 87.88 105 GLU A N 1
ATOM 819 C CA . GLU A 1 105 ? 28.855 5.496 -55.879 1.00 87.88 105 GLU A CA 1
ATOM 820 C C . GLU A 1 105 ? 29.721 6.636 -56.450 1.00 87.88 105 GLU A C 1
ATOM 822 O O . GLU A 1 105 ? 30.013 6.657 -57.644 1.00 87.88 105 GLU A O 1
ATOM 827 N N . GLU A 1 106 ? 30.195 7.564 -55.609 1.00 87.25 106 GLU A N 1
ATOM 828 C CA . GLU A 1 106 ? 31.076 8.654 -56.055 1.00 87.25 106 GLU A CA 1
ATOM 829 C C . GLU A 1 106 ? 32.454 8.166 -56.539 1.00 87.25 106 GLU A C 1
ATOM 831 O O . GLU A 1 106 ? 33.051 8.783 -57.427 1.00 87.25 106 GLU A O 1
ATOM 836 N N . GLU A 1 107 ? 32.996 7.098 -55.949 1.00 84.88 107 GLU A N 1
ATOM 837 C CA . GLU A 1 107 ? 34.260 6.493 -56.381 1.00 84.88 107 GLU A CA 1
ATOM 838 C C . GLU A 1 107 ? 34.105 5.735 -57.706 1.00 84.88 107 GLU A C 1
ATOM 840 O O . GLU A 1 107 ? 34.967 5.869 -58.580 1.00 84.88 107 GLU A O 1
ATOM 845 N N . GLU A 1 108 ? 32.998 5.015 -57.894 1.00 82.75 108 GLU A N 1
ATOM 846 C CA . GLU A 1 108 ? 32.662 4.341 -59.153 1.00 82.75 108 GLU A CA 1
ATOM 847 C C . GLU A 1 108 ? 32.443 5.352 -60.289 1.00 82.75 108 GLU A C 1
ATOM 849 O O . GLU A 1 108 ? 33.071 5.232 -61.344 1.00 82.75 108 GLU A O 1
ATOM 854 N N . GLU A 1 109 ? 31.677 6.426 -60.060 1.00 80.06 109 GLU A N 1
ATOM 855 C CA . GLU A 1 109 ? 31.487 7.491 -61.057 1.00 80.06 109 GLU A CA 1
ATOM 856 C C . GLU A 1 109 ? 32.799 8.198 -61.444 1.00 80.06 109 GLU A C 1
ATOM 858 O O . GLU A 1 109 ? 32.94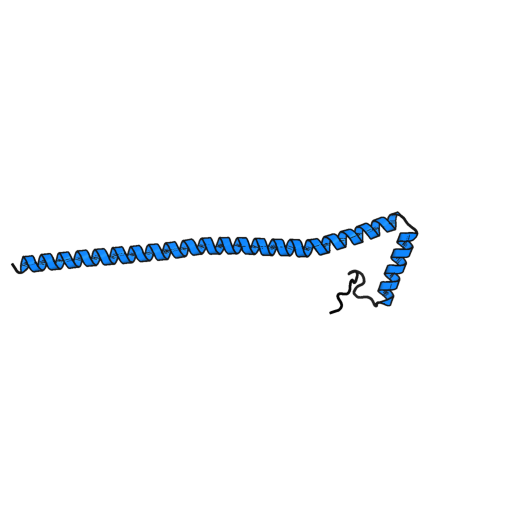1 8.685 -62.570 1.00 80.06 109 GLU A O 1
ATOM 863 N N . ARG A 1 110 ? 33.767 8.293 -60.523 1.00 76.19 110 ARG A N 1
ATOM 864 C CA . ARG A 1 110 ? 35.101 8.844 -60.818 1.00 76.19 110 ARG A CA 1
ATOM 865 C C . ARG A 1 110 ? 35.996 7.864 -61.565 1.00 76.19 110 ARG A C 1
ATOM 867 O O . ARG A 1 110 ? 36.882 8.324 -62.275 1.00 76.19 110 ARG A O 1
ATOM 874 N N . ALA A 1 111 ? 35.803 6.561 -61.385 1.00 75.62 111 ALA A N 1
ATOM 875 C CA . ALA A 1 111 ? 36.546 5.531 -62.102 1.00 75.62 111 ALA A CA 1
ATOM 876 C C . ALA A 1 111 ? 36.027 5.327 -63.537 1.00 75.62 111 ALA A C 1
ATOM 878 O O . ALA A 1 111 ? 36.798 4.927 -64.410 1.00 75.62 111 ALA A O 1
ATOM 879 N N . GLU A 1 112 ? 34.745 5.611 -63.789 1.00 70.31 112 GLU A N 1
ATOM 880 C CA . GLU A 1 112 ? 34.130 5.539 -65.122 1.00 70.31 112 GLU A CA 1
ATOM 881 C C . GLU A 1 112 ? 34.364 6.787 -66.003 1.00 70.31 112 GLU A C 1
ATOM 883 O O . GLU A 1 112 ? 34.086 6.738 -67.205 1.00 70.31 112 GLU A O 1
ATOM 888 N N . ARG A 1 113 ? 34.879 7.893 -65.445 1.00 60.09 113 ARG A N 1
ATOM 889 C CA . ARG A 1 113 ? 35.240 9.127 -66.176 1.00 60.09 113 ARG A CA 1
ATOM 890 C C . ARG A 1 113 ? 36.719 9.191 -66.543 1.00 60.09 113 ARG A C 1
ATOM 892 O O . ARG A 1 113 ? 36.996 9.692 -67.657 1.00 60.09 113 ARG A O 1
#